Protein AF-U7UKS1-F1 (afdb_monomer)

Secondary structure (DSSP, 8-state):
---HHHHHHHHHHSTTT--------STT---HHHHHHHHHHHTTS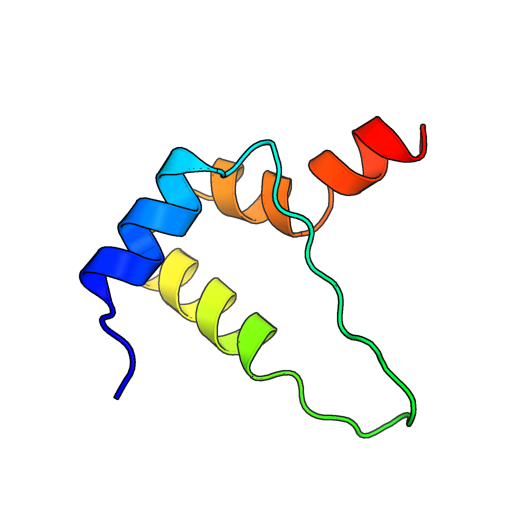S-HHHHHIIIIIHHHHHHT-

Mean predicted aligned error: 2.73 Å

Radius of gyration: 12.55 Å; Cα contacts (8 Å, |Δi|>4): 40; chains: 1; bounding box: 27×32×33 Å

pLDDT: mean 95.66, std 5.49, range [57.88, 98.62]

Solvent-accessible surface area (backbone atoms only — not comparable to full-atom values): 4030 Å² total; per-residue (Å²): 133,84,61,65,69,59,51,52,50,49,50,67,75,42,31,88,79,39,63,66,79,80,85,76,88,57,92,88,68,83,60,69,66,56,57,51,54,51,49,35,46,74,71,60,76,43,52,75,64,50,51,41,24,24,65,42,52,40,49,26,68,74,70,75,103

Foldseek 3Di:
DDDPVVVLVVLVVCLLPAADDQPDPDDPDDDVVVVVLVVCPVVVSDDPVSSCSHHPPSVCVVVVD

Structure (mmCIF, N/CA/C/O backbone):
data_AF-U7UKS1-F1
#
_entry.id   AF-U7UKS1-F1
#
loop_
_atom_site.group_PDB
_atom_site.id
_atom_site.type_symbol
_atom_site.label_atom_id
_atom_site.label_alt_id
_atom_site.label_comp_id
_atom_site.label_asym_id
_atom_site.label_entity_id
_atom_site.label_seq_id
_atom_site.pdbx_PDB_ins_code
_atom_site.Cartn_x
_atom_site.Cartn_y
_atom_site.Cartn_z
_atom_site.occupancy
_atom_site.B_iso_or_equiv
_atom_site.auth_seq_id
_atom_site.auth_comp_id
_atom_site.auth_asym_id
_atom_site.auth_atom_id
_atom_site.pdbx_PDB_model_num
ATOM 1 N N . MET A 1 1 ? 2.838 0.676 -21.822 1.00 57.88 1 MET A N 1
ATOM 2 C CA . MET A 1 1 ? 3.475 0.792 -20.490 1.00 57.88 1 MET A CA 1
ATOM 3 C C . MET A 1 1 ? 2.569 1.665 -19.631 1.00 57.88 1 MET A C 1
ATOM 5 O O . MET A 1 1 ? 2.093 2.657 -20.166 1.00 57.88 1 MET A O 1
ATOM 9 N N . ARG A 1 2 ? 2.227 1.286 -18.388 1.00 80.44 2 ARG A N 1
ATOM 10 C CA . ARG A 1 2 ? 1.422 2.167 -17.515 1.00 80.44 2 ARG A CA 1
ATOM 11 C C . ARG A 1 2 ? 2.310 3.288 -16.971 1.00 80.44 2 ARG A C 1
ATOM 13 O O . ARG A 1 2 ? 3.483 3.047 -16.702 1.00 80.44 2 ARG A O 1
ATOM 20 N N . ASP A 1 3 ? 1.752 4.481 -16.833 1.00 92.75 3 ASP A N 1
ATOM 21 C CA . ASP A 1 3 ? 2.447 5.647 -16.288 1.00 92.75 3 ASP A CA 1
ATOM 22 C C . ASP A 1 3 ? 2.711 5.458 -14.780 1.00 92.75 3 ASP A C 1
ATOM 24 O O . ASP A 1 3 ? 1.773 5.281 -13.993 1.00 92.75 3 ASP A O 1
ATOM 28 N N . LYS A 1 4 ? 3.996 5.448 -14.388 1.00 91.88 4 LYS A N 1
ATOM 29 C CA . LYS A 1 4 ? 4.426 5.250 -12.992 1.00 91.88 4 LYS A CA 1
ATOM 30 C C . LYS A 1 4 ? 4.001 6.428 -12.113 1.00 91.88 4 LYS A C 1
ATOM 32 O O . LYS A 1 4 ? 3.507 6.197 -11.010 1.00 91.88 4 LYS A O 1
ATOM 37 N N . GLU A 1 5 ? 4.179 7.660 -12.585 1.00 95.19 5 GLU A N 1
ATOM 38 C CA . GLU A 1 5 ? 3.885 8.872 -11.814 1.00 95.19 5 GLU A CA 1
ATOM 39 C C . GLU A 1 5 ? 2.388 8.987 -11.546 1.00 95.19 5 GLU A C 1
ATOM 41 O O . GLU A 1 5 ? 1.968 9.209 -10.406 1.00 95.19 5 GLU A O 1
ATOM 46 N N . PHE A 1 6 ? 1.576 8.738 -12.575 1.00 95.88 6 PHE A N 1
ATOM 47 C CA . PHE A 1 6 ? 0.128 8.691 -12.423 1.00 95.88 6 PHE A CA 1
ATOM 48 C C . PHE A 1 6 ? -0.299 7.606 -11.425 1.00 95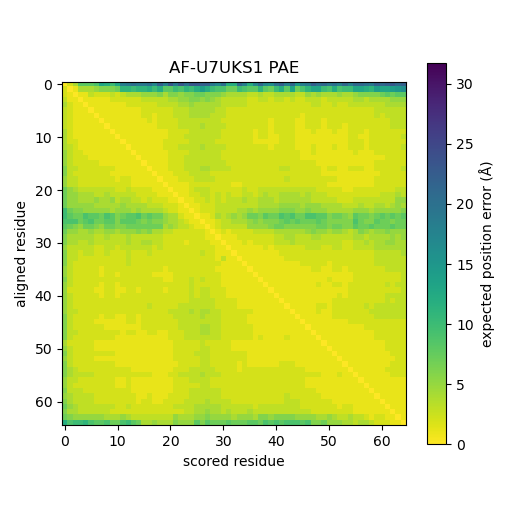.88 6 PHE A C 1
ATOM 50 O O . PHE A 1 6 ? -1.125 7.864 -10.550 1.00 95.88 6 PHE A O 1
ATOM 57 N N . GLY A 1 7 ? 0.286 6.406 -11.513 1.00 94.88 7 GLY A N 1
ATOM 58 C CA . GLY A 1 7 ? -0.007 5.304 -10.592 1.00 94.88 7 GLY A CA 1
ATOM 59 C C . GLY A 1 7 ? 0.293 5.651 -9.130 1.00 94.88 7 GLY A C 1
ATOM 60 O O . GLY A 1 7 ? -0.541 5.418 -8.254 1.00 94.88 7 GLY A O 1
ATOM 61 N N . ILE A 1 8 ? 1.444 6.273 -8.863 1.00 96.38 8 ILE A N 1
ATOM 62 C CA . ILE A 1 8 ? 1.818 6.722 -7.514 1.00 96.38 8 ILE A CA 1
ATOM 63 C C . ILE A 1 8 ? 0.868 7.816 -7.021 1.00 96.38 8 ILE A C 1
ATOM 65 O O . ILE A 1 8 ? 0.423 7.769 -5.870 1.00 96.38 8 ILE A O 1
ATOM 69 N N . LYS A 1 9 ? 0.525 8.786 -7.879 1.00 97.88 9 LYS A N 1
ATOM 70 C CA . LYS A 1 9 ? -0.434 9.845 -7.540 1.00 97.88 9 LYS A CA 1
ATOM 71 C C . LYS A 1 9 ? -1.796 9.257 -7.168 1.00 97.88 9 LYS A C 1
ATOM 73 O O . LYS A 1 9 ? -2.331 9.610 -6.121 1.00 97.88 9 LYS A O 1
ATOM 78 N N . PHE A 1 10 ? -2.307 8.317 -7.962 1.00 97.44 10 PHE A N 1
ATOM 79 C CA . PHE A 1 10 ? -3.567 7.623 -7.696 1.00 97.44 10 PHE A CA 1
ATOM 80 C C . PHE A 1 10 ? -3.544 6.894 -6.346 1.00 97.44 10 PHE A C 1
ATOM 82 O O . PHE A 1 10 ? -4.466 7.039 -5.545 1.00 97.44 10 PHE A O 1
ATOM 89 N N . ILE A 1 11 ? -2.467 6.154 -6.059 1.00 97.50 11 ILE A N 1
ATOM 90 C CA . ILE A 1 11 ? -2.299 5.452 -4.780 1.00 97.50 11 ILE A CA 1
ATOM 91 C C . ILE A 1 11 ? -2.348 6.434 -3.602 1.00 97.50 11 ILE A C 1
ATOM 93 O O . ILE A 1 11 ? -3.014 6.157 -2.608 1.00 97.50 11 ILE A O 1
ATOM 97 N N . LYS A 1 12 ? -1.671 7.584 -3.707 1.00 98.06 12 LYS A N 1
ATOM 98 C CA . LYS A 1 12 ? -1.644 8.608 -2.650 1.00 98.06 12 LYS A CA 1
ATOM 99 C C . LYS A 1 12 ? -3.001 9.283 -2.457 1.00 98.06 12 LYS A C 1
ATOM 101 O O . LYS A 1 12 ? -3.411 9.485 -1.315 1.00 98.06 12 LYS A O 1
ATOM 106 N N . GLU A 1 13 ? -3.681 9.610 -3.553 1.00 98.50 13 GLU A N 1
ATOM 107 C CA . GLU A 1 13 ? -4.976 10.299 -3.558 1.00 98.50 13 GLU A CA 1
ATOM 108 C C . GLU A 1 13 ? -6.099 9.424 -2.985 1.00 98.50 13 GLU A C 1
ATOM 110 O O . GLU A 1 13 ? -6.901 9.889 -2.179 1.00 98.50 13 GLU A O 1
ATOM 115 N N . PHE A 1 14 ? -6.122 8.136 -3.336 1.00 98.44 14 PHE A N 1
ATOM 116 C CA . PHE A 1 14 ? -7.192 7.212 -2.947 1.00 98.44 14 PHE A CA 1
ATOM 117 C C . PHE A 1 14 ? -6.795 6.229 -1.839 1.00 98.44 14 PHE A C 1
ATOM 119 O O . PHE A 1 14 ? -7.509 5.254 -1.605 1.00 98.44 14 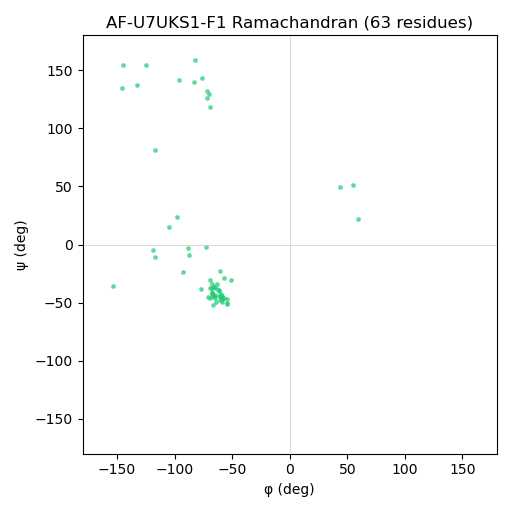PHE A O 1
ATOM 126 N N . GLN A 1 15 ? -5.695 6.477 -1.123 1.00 98.38 15 GLN A N 1
ATOM 127 C CA . GLN A 1 15 ? -5.112 5.552 -0.138 1.00 98.38 15 GLN A CA 1
ATOM 128 C C . GLN A 1 15 ? -6.100 5.002 0.908 1.00 98.38 15 GLN A C 1
ATOM 130 O O . GLN A 1 15 ? -5.926 3.880 1.369 1.00 98.38 15 GLN A O 1
ATOM 135 N N . ASP A 1 16 ? -7.138 5.757 1.280 1.00 98.31 16 ASP A N 1
ATOM 136 C CA . ASP A 1 16 ? -8.139 5.368 2.290 1.00 98.31 16 ASP A CA 1
ATOM 137 C C . ASP A 1 16 ? -9.328 4.576 1.711 1.00 98.31 16 ASP A C 1
ATOM 139 O O . ASP A 1 16 ? -10.232 4.176 2.443 1.00 98.31 16 ASP A O 1
ATOM 143 N N . ARG A 1 17 ? -9.361 4.374 0.388 1.00 97.56 17 ARG A N 1
ATOM 144 C CA . ARG A 1 17 ? -10.439 3.677 -0.340 1.00 97.56 17 ARG A CA 1
ATOM 145 C C . ARG A 1 17 ? -9.958 2.428 -1.077 1.00 97.56 17 ARG A C 1
ATOM 147 O O . ARG A 1 17 ? -10.766 1.722 -1.671 1.00 97.56 17 ARG A O 1
ATOM 154 N N . LEU A 1 18 ? -8.654 2.167 -1.065 1.00 97.94 18 LEU A N 1
ATOM 155 C CA . LEU A 1 18 ? -8.037 1.034 -1.749 1.00 97.94 18 LEU A CA 1
ATOM 156 C C . LEU A 1 18 ? -7.832 -0.136 -0.786 1.00 97.94 18 LEU A C 1
ATOM 158 O O . LEU A 1 18 ? -7.451 0.057 0.366 1.00 97.94 18 LEU A O 1
ATOM 162 N N . MET A 1 19 ? -8.050 -1.353 -1.274 1.00 97.69 19 MET A N 1
ATOM 163 C CA . MET A 1 19 ? -7.784 -2.598 -0.555 1.00 97.69 19 MET A CA 1
ATOM 164 C C . MET A 1 19 ? -7.034 -3.545 -1.484 1.00 97.69 19 MET A C 1
ATOM 166 O O . MET A 1 19 ? -7.367 -3.651 -2.665 1.00 97.69 19 MET A O 1
ATOM 170 N N . PHE A 1 20 ? -6.017 -4.219 -0.959 1.00 96.94 20 PHE A N 1
ATOM 171 C CA . PHE A 1 20 ? -5.314 -5.266 -1.680 1.00 96.94 20 PHE A CA 1
ATOM 172 C C . PHE A 1 20 ? -6.200 -6.512 -1.788 1.00 96.94 20 PHE A C 1
ATOM 174 O O . PHE A 1 20 ? -6.771 -6.969 -0.800 1.00 96.94 20 PHE A O 1
ATOM 181 N N . GLY A 1 21 ? -6.300 -7.062 -2.995 1.00 94.56 21 GLY A N 1
ATOM 182 C CA . GLY A 1 21 ? -7.056 -8.274 -3.285 1.00 94.56 21 GLY A CA 1
ATOM 183 C C . GLY A 1 21 ? -6.358 -9.066 -4.380 1.00 94.56 21 GLY A C 1
ATOM 184 O O . GLY A 1 21 ? -5.897 -8.493 -5.366 1.00 94.56 21 GLY A O 1
ATOM 185 N N . THR A 1 22 ? -6.241 -10.376 -4.181 1.00 93.25 22 THR A N 1
ATOM 186 C CA . THR A 1 22 ? -5.503 -11.272 -5.080 1.00 93.25 22 THR A CA 1
ATOM 187 C C . THR A 1 22 ? -6.371 -11.905 -6.157 1.00 93.25 22 THR A C 1
ATOM 189 O O . THR A 1 22 ? -5.827 -12.319 -7.178 1.00 93.25 22 THR A O 1
ATOM 192 N N . ASP A 1 23 ? -7.683 -12.002 -5.911 1.00 92.62 23 ASP A N 1
ATOM 193 C CA . ASP A 1 23 ? -8.622 -12.795 -6.718 1.00 92.62 23 ASP A CA 1
ATOM 194 C C . ASP A 1 23 ? -8.033 -14.179 -7.060 1.00 92.62 23 ASP A C 1
ATOM 196 O O . ASP A 1 23 ? -7.888 -14.589 -8.213 1.00 92.62 23 ASP A O 1
ATOM 200 N N . ILE A 1 24 ? -7.532 -14.848 -6.018 1.00 94.62 24 ILE A N 1
ATOM 201 C CA .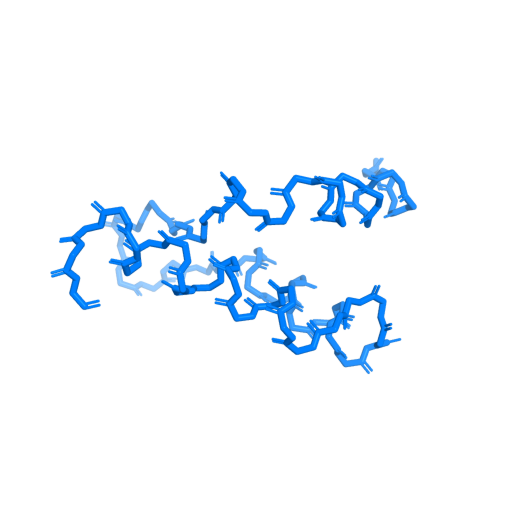 ILE A 1 24 ? -6.820 -16.116 -6.143 1.00 94.62 24 ILE A CA 1
ATOM 202 C C . ILE A 1 24 ? -7.796 -17.239 -6.499 1.00 94.62 24 ILE A C 1
ATOM 204 O O . ILE A 1 24 ? -8.764 -17.480 -5.779 1.00 94.62 24 ILE A O 1
ATOM 208 N N . TYR A 1 25 ? -7.504 -17.971 -7.575 1.00 94.19 25 TYR A N 1
ATOM 209 C CA . TYR A 1 25 ? -8.265 -19.167 -7.964 1.00 94.19 25 TYR A CA 1
ATOM 210 C C . TYR A 1 25 ? -7.427 -20.454 -7.927 1.00 94.19 25 TYR A C 1
ATOM 212 O O . TYR A 1 25 ? -7.977 -21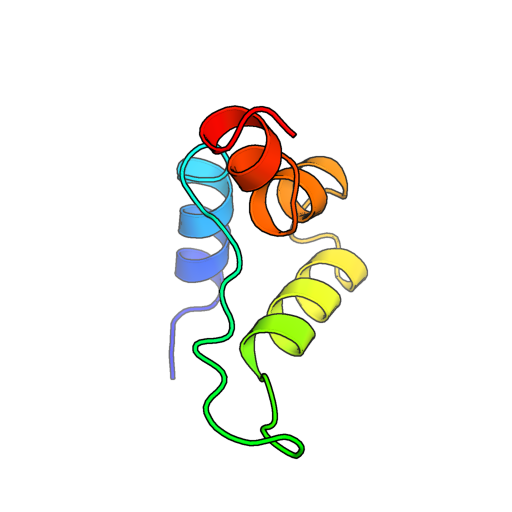.550 -8.018 1.00 94.19 25 TYR A O 1
ATOM 220 N N . GLN A 1 26 ? -6.101 -20.345 -7.781 1.00 95.44 26 GLN A N 1
ATOM 221 C CA . GLN A 1 26 ? -5.189 -21.486 -7.661 1.00 95.44 26 GLN A CA 1
ATOM 222 C C . GLN A 1 26 ? -4.025 -21.196 -6.708 1.00 95.44 26 GLN A C 1
ATOM 224 O O . GLN A 1 26 ? -3.621 -20.048 -6.532 1.00 95.44 26 GLN A O 1
ATOM 229 N N . LYS A 1 27 ? -3.456 -22.256 -6.121 1.00 91.38 27 LYS A N 1
ATOM 230 C CA . LYS A 1 27 ? -2.420 -22.168 -5.078 1.00 91.38 27 LYS A CA 1
ATOM 231 C C . LYS A 1 27 ? -1.137 -21.466 -5.538 1.00 91.38 27 LYS A C 1
ATOM 233 O O . LYS A 1 27 ? -0.580 -20.683 -4.779 1.00 91.38 27 LYS A O 1
ATOM 238 N N . ASP A 1 28 ? -0.696 -21.728 -6.765 1.00 93.94 28 ASP A N 1
ATOM 239 C CA . ASP A 1 28 ? 0.607 -21.276 -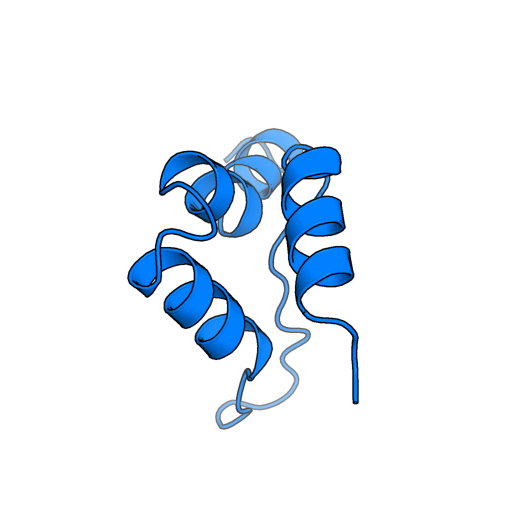7.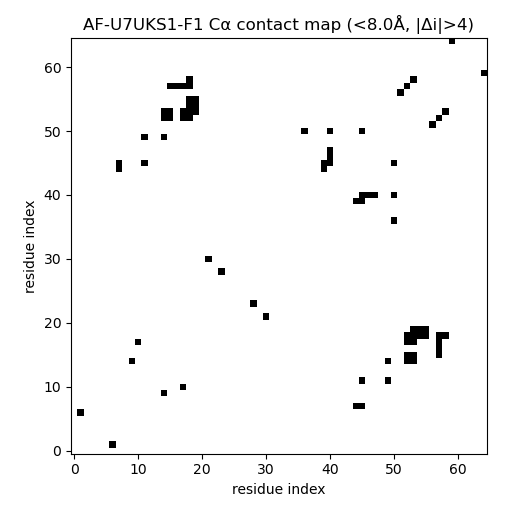275 1.00 93.94 28 ASP A CA 1
ATOM 240 C C . ASP A 1 28 ? 0.498 -19.994 -8.127 1.00 93.94 28 ASP A C 1
ATOM 242 O O . ASP A 1 28 ? 1.332 -19.717 -8.989 1.00 93.94 28 ASP A O 1
ATOM 246 N N . GLN A 1 29 ? -0.563 -19.206 -7.920 1.00 93.56 29 GLN A N 1
ATOM 247 C CA . GLN A 1 29 ? -0.785 -17.956 -8.644 1.00 93.56 29 GLN A CA 1
ATOM 248 C C . GLN A 1 29 ? 0.223 -16.883 -8.210 1.00 93.56 29 GLN A C 1
ATOM 250 O O . GLN A 1 29 ? 0.385 -16.595 -7.027 1.00 93.56 29 GLN A O 1
ATOM 255 N N . TYR A 1 30 ? 0.882 -16.263 -9.187 1.00 94.31 30 TYR A N 1
ATOM 256 C CA . TYR A 1 30 ? 1.788 -15.139 -8.968 1.00 94.31 30 TYR A CA 1
ATOM 257 C C . TYR A 1 30 ? 1.021 -13.809 -8.880 1.00 94.31 30 TYR A C 1
ATOM 259 O O . TYR A 1 30 ? 0.101 -13.563 -9.665 1.00 94.31 30 TYR A O 1
ATOM 267 N N . PHE A 1 31 ? 1.428 -12.929 -7.958 1.00 93.75 31 PHE A N 1
ATOM 268 C CA . PHE A 1 31 ? 0.756 -11.656 -7.671 1.00 93.75 31 PHE A CA 1
ATOM 269 C C . PHE A 1 31 ? 1.660 -10.450 -7.970 1.00 93.75 31 PHE A C 1
ATOM 271 O O . PHE A 1 31 ? 2.200 -9.845 -7.044 1.00 93.75 31 PHE A O 1
ATOM 278 N N . PRO A 1 32 ? 1.770 -10.008 -9.237 1.00 92.62 32 PRO A N 1
ATOM 279 C CA . PRO A 1 32 ? 2.659 -8.901 -9.613 1.00 92.62 32 PRO A CA 1
ATOM 280 C C . PRO A 1 32 ? 2.326 -7.573 -8.914 1.00 92.62 32 PRO A C 1
ATOM 282 O O . PRO A 1 32 ? 3.182 -6.700 -8.789 1.00 92.62 32 PRO A O 1
ATOM 285 N N . LEU A 1 33 ? 1.082 -7.398 -8.453 1.00 93.00 33 LEU A N 1
ATOM 286 C CA . LEU A 1 33 ? 0.679 -6.215 -7.693 1.00 93.00 33 LEU A CA 1
ATOM 287 C C . LEU A 1 33 ? 1.351 -6.156 -6.312 1.00 93.00 33 LEU A C 1
ATOM 289 O O . LEU A 1 33 ? 1.660 -5.063 -5.843 1.00 93.00 33 LEU A O 1
ATOM 293 N N . MET A 1 34 ? 1.598 -7.308 -5.679 1.00 95.06 34 MET A N 1
ATOM 294 C CA . MET A 1 34 ? 2.302 -7.373 -4.397 1.00 95.06 34 MET A CA 1
ATOM 295 C C . MET A 1 34 ? 3.738 -6.871 -4.557 1.00 95.06 34 MET A C 1
ATOM 297 O O . MET A 1 34 ? 4.153 -5.966 -3.836 1.00 95.06 34 MET A O 1
ATOM 301 N N . ASP A 1 35 ? 4.455 -7.378 -5.561 1.00 95.50 35 ASP A N 1
ATOM 302 C CA . ASP A 1 35 ? 5.835 -6.967 -5.840 1.00 95.50 35 ASP A CA 1
ATOM 303 C C . ASP A 1 35 ? 5.931 -5.490 -6.215 1.00 95.50 35 ASP A C 1
ATOM 305 O O . ASP A 1 35 ? 6.843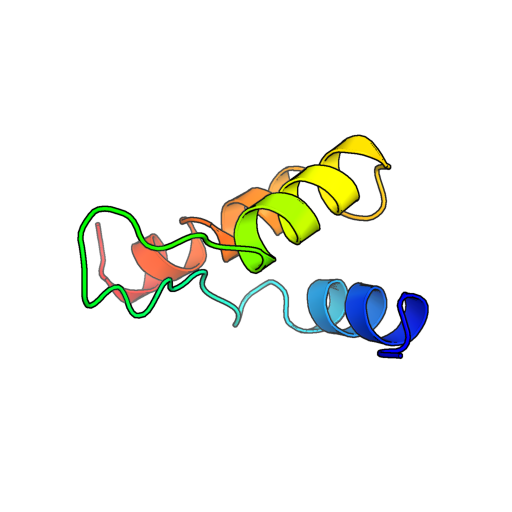 -4.787 -5.781 1.00 95.50 35 ASP A O 1
ATOM 309 N N . TYR A 1 36 ? 4.955 -4.984 -6.973 1.00 94.69 36 TYR A N 1
ATOM 310 C CA . TYR A 1 36 ? 4.883 -3.564 -7.295 1.00 94.69 36 TYR A CA 1
ATOM 311 C C . TYR A 1 36 ? 4.744 -2.694 -6.038 1.00 94.69 36 TYR A C 1
ATOM 313 O O . TYR A 1 36 ? 5.487 -1.726 -5.881 1.00 94.69 36 TYR A O 1
ATOM 321 N N . LEU A 1 37 ? 3.834 -3.038 -5.120 1.00 96.12 37 LEU A N 1
ATOM 322 C CA . LEU A 1 37 ? 3.642 -2.280 -3.880 1.00 96.12 37 LEU A CA 1
ATOM 323 C C . LEU A 1 37 ? 4.850 -2.385 -2.937 1.00 96.12 37 LEU A C 1
ATOM 325 O O . LEU A 1 37 ? 5.216 -1.381 -2.323 1.00 96.12 37 LEU A O 1
ATOM 329 N N . ASN A 1 38 ? 5.495 -3.555 -2.864 1.00 97.50 38 ASN A N 1
ATOM 330 C CA . ASN A 1 38 ? 6.752 -3.745 -2.133 1.00 97.50 38 ASN A CA 1
ATOM 331 C C . ASN A 1 38 ? 7.840 -2.816 -2.673 1.00 97.50 38 ASN A C 1
ATOM 333 O O . ASN A 1 38 ? 8.432 -2.050 -1.915 1.00 97.50 38 ASN A O 1
ATOM 337 N N . LYS A 1 39 ? 8.027 -2.797 -3.996 1.00 97.25 39 LYS A N 1
ATOM 338 C CA . LYS A 1 39 ? 9.002 -1.926 -4.652 1.00 97.25 39 LYS A CA 1
ATOM 339 C C . LYS A 1 39 ? 8.727 -0.443 -4.393 1.00 97.25 39 LYS A C 1
ATOM 341 O O . LYS A 1 39 ? 9.655 0.299 -4.098 1.00 97.25 39 LYS A O 1
ATOM 346 N N . LEU A 1 40 ? 7.468 0.003 -4.449 1.00 96.88 40 LEU A N 1
ATOM 347 C CA . LEU A 1 40 ? 7.125 1.396 -4.128 1.00 96.88 40 LEU A CA 1
ATOM 348 C C . LEU A 1 40 ? 7.444 1.762 -2.669 1.00 96.88 40 LEU A C 1
ATOM 350 O O . LEU A 1 40 ? 7.801 2.907 -2.391 1.00 96.88 40 LEU A O 1
ATOM 354 N N . LEU A 1 41 ? 7.304 0.817 -1.735 1.00 98.12 41 LEU A N 1
ATOM 355 C CA . LEU A 1 41 ? 7.683 1.025 -0.338 1.00 98.12 41 LEU A CA 1
ATOM 356 C C . LEU A 1 41 ? 9.211 1.087 -0.174 1.00 98.12 41 LEU A C 1
ATOM 358 O O . LEU A 1 41 ? 9.710 1.978 0.511 1.00 98.12 41 LEU A O 1
ATOM 362 N N . GLU A 1 42 ? 9.946 0.174 -0.814 1.00 98.25 42 GLU A N 1
ATOM 363 C CA . GLU A 1 42 ? 11.417 0.129 -0.807 1.00 98.25 42 GLU A CA 1
ATOM 364 C C . GLU A 1 42 ? 12.035 1.397 -1.411 1.00 98.25 42 GLU A C 1
ATOM 366 O O . GLU A 1 42 ? 12.941 1.993 -0.826 1.00 98.25 42 GLU A O 1
ATOM 371 N N . GLU A 1 43 ? 11.488 1.862 -2.537 1.00 97.75 43 GLU A N 1
ATOM 372 C CA . GLU A 1 43 ? 11.885 3.103 -3.214 1.00 97.75 43 GLU A CA 1
ATOM 373 C C . GLU A 1 43 ? 11.418 4.370 -2.470 1.00 97.75 43 GLU A C 1
ATOM 375 O O . GLU A 1 43 ? 11.741 5.480 -2.886 1.00 97.75 43 GLU A O 1
ATOM 380 N N . LYS A 1 44 ? 10.686 4.231 -1.352 1.00 98.00 44 LYS A N 1
ATOM 381 C CA . LYS A 1 44 ? 10.093 5.332 -0.564 1.00 98.00 44 LYS A CA 1
ATOM 382 C C . LYS A 1 44 ? 9.120 6.217 -1.354 1.00 98.00 44 LYS A C 1
ATOM 384 O O . LYS A 1 44 ? 8.834 7.345 -0.951 1.00 98.00 44 LYS A O 1
ATOM 389 N N . GLU A 1 45 ? 8.561 5.696 -2.442 1.00 98.00 45 GLU A N 1
ATOM 390 C CA . GLU A 1 45 ? 7.540 6.370 -3.249 1.00 98.00 45 GLU A CA 1
ATOM 391 C C . GLU A 1 45 ? 6.209 6.471 -2.493 1.00 98.00 45 GLU A C 1
ATOM 393 O O . GLU A 1 45 ? 5.458 7.440 -2.653 1.00 98.00 45 GLU A O 1
ATOM 398 N N . ILE A 1 46 ? 5.933 5.490 -1.626 1.00 98.00 46 ILE A N 1
ATOM 399 C CA . ILE A 1 46 ? 4.820 5.483 -0.671 1.00 98.00 46 ILE A CA 1
ATOM 400 C C . ILE A 1 46 ? 5.330 5.271 0.755 1.00 98.00 46 ILE A C 1
ATOM 402 O O . ILE A 1 46 ? 6.379 4.673 0.990 1.00 98.00 46 ILE A O 1
ATOM 406 N N . THR A 1 47 ? 4.569 5.749 1.736 1.00 98.50 47 THR A N 1
ATOM 407 C CA . THR A 1 47 ? 4.901 5.550 3.149 1.00 98.50 47 THR A CA 1
ATOM 408 C C . THR A 1 47 ? 4.440 4.175 3.633 1.00 98.50 47 THR A C 1
ATOM 410 O O . THR A 1 47 ? 3.498 3.585 3.098 1.00 98.50 47 THR A O 1
ATOM 413 N N . LYS A 1 48 ? 5.038 3.692 4.730 1.00 98.38 48 LYS A N 1
ATOM 414 C CA . LYS A 1 48 ? 4.571 2.483 5.431 1.00 98.38 48 LYS A CA 1
ATOM 415 C C . LYS A 1 48 ? 3.106 2.597 5.877 1.00 98.38 48 LYS A C 1
ATOM 417 O O . LYS A 1 48 ? 2.410 1.591 5.975 1.00 98.38 48 LYS A O 1
ATOM 422 N N . GLU A 1 49 ? 2.624 3.810 6.141 1.00 98.50 49 GLU A N 1
ATOM 423 C CA . GLU A 1 49 ? 1.217 4.047 6.461 1.00 98.50 49 GLU A CA 1
ATOM 424 C C . GLU A 1 49 ? 0.302 3.760 5.266 1.00 98.50 49 GLU A C 1
ATOM 426 O O . GLU A 1 49 ? -0.622 2.962 5.412 1.00 98.50 49 GLU A O 1
ATOM 431 N N . ILE A 1 50 ? 0.589 4.347 4.096 1.00 98.50 50 ILE A N 1
ATOM 432 C CA . ILE A 1 50 ? -0.162 4.104 2.852 1.00 98.50 50 ILE A CA 1
ATOM 433 C C . ILE A 1 50 ? -0.141 2.613 2.511 1.00 98.50 50 ILE A C 1
ATOM 435 O O . ILE A 1 50 ? -1.186 2.025 2.242 1.00 98.50 50 ILE A O 1
ATOM 439 N N . TYR A 1 51 ? 1.036 1.986 2.592 1.00 98.56 51 TYR A N 1
ATOM 440 C CA . TYR A 1 51 ? 1.194 0.551 2.370 1.00 98.56 51 TYR A CA 1
ATOM 441 C C . TYR A 1 51 ? 0.264 -0.267 3.283 1.00 98.56 51 TYR A C 1
ATOM 443 O O . TYR A 1 51 ? -0.513 -1.088 2.804 1.00 98.56 51 TYR A O 1
ATOM 451 N N . ASN A 1 52 ? 0.272 0.005 4.593 1.00 98.50 52 ASN A N 1
ATOM 452 C CA . ASN A 1 52 ? -0.569 -0.708 5.557 1.00 98.50 52 ASN A CA 1
ATOM 453 C C . ASN A 1 52 ? -2.071 -0.459 5.348 1.00 98.50 52 ASN A C 1
ATOM 455 O O . ASN A 1 52 ? -2.864 -1.380 5.545 1.00 98.50 52 ASN A O 1
ATOM 459 N N . LYS A 1 53 ? -2.471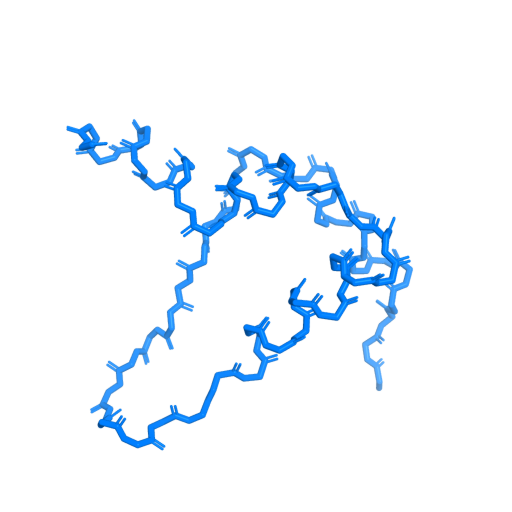 0.764 4.966 1.00 98.62 53 LYS A N 1
ATOM 460 C CA . LYS A 1 53 ? -3.866 1.086 4.615 1.00 98.62 53 LYS A CA 1
ATOM 461 C C . LYS A 1 53 ? -4.379 0.155 3.528 1.00 98.62 53 LYS A C 1
ATOM 463 O O . LYS A 1 53 ? -5.398 -0.503 3.723 1.00 98.62 53 LYS A O 1
ATOM 468 N N . ILE A 1 54 ? -3.610 0.044 2.450 1.00 98.25 54 ILE A N 1
ATOM 469 C CA . ILE A 1 54 ? -3.963 -0.758 1.281 1.00 98.25 54 ILE A CA 1
ATOM 470 C C . ILE A 1 54 ? -3.913 -2.253 1.601 1.00 98.25 54 ILE A C 1
ATOM 472 O O . ILE A 1 54 ? -4.850 -2.968 1.263 1.00 98.25 54 ILE A O 1
ATOM 476 N N . PHE A 1 55 ? -2.859 -2.734 2.268 1.00 97.31 55 PHE A N 1
ATOM 477 C CA . PHE A 1 55 ? -2.695 -4.169 2.516 1.00 97.31 55 PHE A CA 1
ATOM 478 C C . PHE A 1 55 ? -3.704 -4.747 3.502 1.00 97.31 55 PHE A C 1
ATOM 480 O O . PHE A 1 55 ? -4.118 -5.888 3.320 1.00 97.31 55 PHE A O 1
ATOM 487 N N . TYR A 1 56 ? -4.076 -4.011 4.555 1.00 97.19 56 TYR A N 1
ATOM 488 C CA . TYR A 1 56 ? -4.963 -4.587 5.566 1.00 97.19 56 TYR A CA 1
ATOM 489 C C . TYR A 1 56 ? -5.819 -3.584 6.345 1.00 97.19 56 TYR A C 1
ATOM 491 O O . TYR A 1 56 ? -6.968 -3.910 6.625 1.00 97.19 56 TYR A O 1
ATOM 499 N N . LYS A 1 57 ? -5.354 -2.370 6.683 1.00 98.50 57 LYS A N 1
ATOM 500 C CA . LYS A 1 57 ? -6.119 -1.509 7.615 1.00 98.50 57 LYS A CA 1
ATOM 501 C C . LYS A 1 57 ? -7.468 -1.055 7.052 1.00 98.50 57 LYS A C 1
ATOM 503 O O . LYS A 1 57 ? -8.434 -0.965 7.806 1.00 98.50 57 LYS A O 1
ATOM 508 N N . ASN A 1 58 ? -7.557 -0.777 5.750 1.00 98.44 58 ASN A N 1
ATOM 509 C CA . ASN A 1 58 ? -8.832 -0.396 5.136 1.00 98.44 58 ASN A CA 1
ATOM 510 C C . ASN A 1 58 ? -9.817 -1.572 5.134 1.00 98.44 58 ASN A C 1
ATOM 512 O O . ASN A 1 58 ? -10.988 -1.386 5.456 1.00 98.44 58 ASN A O 1
ATOM 516 N N . ALA A 1 59 ? -9.329 -2.782 4.846 1.00 98.12 59 ALA A N 1
ATOM 517 C CA . ALA A 1 59 ? -10.136 -3.996 4.903 1.00 98.12 59 ALA A CA 1
ATOM 518 C C . ALA A 1 59 ? -10.593 -4.296 6.340 1.00 98.12 59 ALA A C 1
ATOM 520 O O . ALA A 1 59 ? -11.779 -4.508 6.556 1.00 98.12 59 ALA A O 1
ATOM 521 N N . GLN A 1 60 ? -9.693 -4.212 7.327 1.00 98.12 60 GLN A N 1
ATOM 522 C CA . GLN A 1 60 ? -10.024 -4.346 8.752 1.00 98.12 60 GLN A CA 1
ATOM 523 C C . GLN A 1 60 ? -11.130 -3.381 9.179 1.00 98.12 60 GLN A C 1
ATOM 525 O O . GLN A 1 60 ? -12.107 -3.786 9.800 1.00 98.12 60 GLN A O 1
ATOM 530 N N . LYS A 1 61 ? -11.014 -2.107 8.785 1.00 97.75 61 LYS A N 1
ATOM 531 C CA . LYS A 1 61 ? -12.021 -1.083 9.084 1.00 97.75 61 LYS A CA 1
ATOM 532 C C . LYS A 1 61 ? -13.390 -1.409 8.481 1.00 97.75 61 LYS A C 1
ATOM 534 O O . LYS A 1 61 ? -14.401 -1.127 9.110 1.00 97.75 61 LYS A O 1
ATOM 539 N N . ILE A 1 62 ? -13.436 -1.943 7.260 1.00 97.50 62 ILE A N 1
ATOM 540 C CA . ILE A 1 62 ? -14.697 -2.273 6.577 1.00 97.50 62 ILE A CA 1
ATOM 541 C C . ILE A 1 62 ? -15.311 -3.564 7.131 1.00 97.50 62 ILE A C 1
ATOM 543 O O . ILE A 1 62 ? -16.528 -3.653 7.271 1.00 97.50 62 ILE A O 1
ATOM 547 N N . LEU A 1 63 ? -14.477 -4.555 7.443 1.00 97.44 63 LEU A N 1
ATOM 548 C CA . LEU A 1 63 ? -14.904 -5.878 7.899 1.00 97.44 63 LEU A CA 1
ATOM 549 C C . LEU A 1 63 ? -15.105 -5.963 9.420 1.00 97.44 63 LEU A C 1
ATOM 551 O O . LEU A 1 63 ? -15.649 -6.958 9.887 1.00 97.44 63 LEU A O 1
ATOM 555 N N . ASN A 1 64 ? -14.707 -4.932 10.176 1.00 96.12 64 ASN A N 1
ATOM 556 C CA . ASN A 1 64 ? -14.715 -4.896 11.643 1.00 96.12 64 ASN A CA 1
ATOM 557 C C . ASN A 1 64 ? -13.941 -6.066 12.283 1.00 96.12 64 ASN A C 1
ATOM 559 O O . ASN A 1 64 ? -14.462 -6.750 13.167 1.00 96.12 64 ASN A O 1
ATOM 563 N N . ILE A 1 65 ? -12.693 -6.275 11.839 1.00 95.19 65 ILE A N 1
ATOM 564 C CA . ILE A 1 65 ? -11.770 -7.318 12.335 1.00 95.19 65 ILE A CA 1
ATOM 565 C C . ILE A 1 65 ? -10.407 -6.769 12.755 1.00 95.19 65 ILE A C 1
ATOM 567 O O . ILE A 1 65 ? -9.952 -5.753 12.179 1.00 95.19 65 ILE A O 1
#

Sequence (65 aa):
MRDKEFGIKFIKEFQDRLMFGTDIYQKDQYFPLMDYLNKLLEEKEITKEIYNKIFYKNAQKILNI